Protein AF-A0A8S2W097-F1 (afdb_monomer_lite)

Radius of gyration: 16.29 Å; chains: 1; bounding box: 39×20×47 Å

Secondary structure (DSSP, 8-state):
--GGGS-SEETTT--SS--S-SS---EE---------SSTTT--EEEEEEEEE--SBPTTT-SBS-SBPEEEEEEEE-

Foldseek 3Di:
DDPQAQFQAWQVQFPQDDDPDPVDTDTDPPDDDDDDDPDPVQKDKDWDDKDWDQSDADPPPRHTPDSGTDIDTDIDID

Sequence (78 aa):
KRRECAYTWDMNRNTNVYYPSDTFRPRARFDRLYFRSSNQDTVKFKPVYFELEGLEKLPSIKRYCSDHWAIQAYFDIL

Structure (mmCIF, N/CA/C/O backbone):
data_AF-A0A8S2W097-F1
#
_entry.id   AF-A0A8S2W097-F1
#
loop_
_atom_site.group_PDB
_atom_site.id
_atom_site.type_symbol
_atom_site.label_atom_id
_atom_site.label_alt_id
_atom_site.label_comp_id
_atom_site.label_asym_id
_atom_site.label_entity_id
_atom_site.label_seq_id
_atom_site.pdbx_PDB_ins_code
_atom_site.Cartn_x
_atom_site.Cartn_y
_atom_site.Cartn_z
_atom_site.occupancy
_atom_site.B_iso_or_equiv
_atom_site.auth_seq_id
_atom_site.auth_comp_id
_atom_site.auth_asym_id
_atom_site.auth_atom_id
_atom_site.pdbx_PDB_model_num
ATOM 1 N N . LYS A 1 1 ? 2.311 -5.713 12.912 1.00 65.69 1 LYS A N 1
ATOM 2 C CA . LYS A 1 1 ? 2.174 -4.730 11.803 1.00 65.69 1 LYS A CA 1
ATOM 3 C C . LYS A 1 1 ? 2.532 -5.438 10.499 1.00 65.69 1 LYS A C 1
ATOM 5 O O . LYS A 1 1 ? 3.574 -6.080 10.487 1.00 65.69 1 LYS A O 1
ATOM 10 N N . ARG A 1 2 ? 1.695 -5.340 9.459 1.00 79.31 2 ARG A N 1
ATOM 11 C CA . ARG A 1 2 ? 1.922 -5.948 8.135 1.00 79.31 2 ARG A CA 1
ATOM 12 C C . ARG A 1 2 ? 2.953 -5.127 7.353 1.00 79.31 2 ARG A C 1
ATOM 14 O O . ARG A 1 2 ? 2.694 -3.967 7.040 1.00 79.31 2 ARG A O 1
ATOM 21 N N . ARG A 1 3 ? 4.153 -5.673 7.127 1.00 87.81 3 ARG A N 1
ATOM 22 C CA . ARG A 1 3 ? 5.250 -4.975 6.418 1.00 87.81 3 ARG A CA 1
ATOM 23 C C . ARG A 1 3 ? 4.975 -4.885 4.919 1.00 87.81 3 ARG A C 1
ATOM 25 O O . ARG A 1 3 ? 5.371 -3.918 4.278 1.00 87.81 3 ARG A O 1
ATOM 32 N N . GLU A 1 4 ? 4.253 -5.863 4.394 1.00 90.00 4 GLU A N 1
ATOM 33 C CA . GLU A 1 4 ? 3.797 -5.967 3.013 1.00 90.00 4 GLU A CA 1
ATOM 34 C C . GLU A 1 4 ? 2.897 -4.797 2.580 1.00 90.00 4 GLU A C 1
ATOM 36 O O . GLU A 1 4 ? 2.824 -4.497 1.390 1.00 90.00 4 GLU A O 1
ATOM 41 N N . CYS A 1 5 ? 2.297 -4.081 3.541 1.00 94.62 5 CYS A N 1
ATOM 42 C CA . CYS A 1 5 ? 1.441 -2.917 3.302 1.00 94.62 5 CYS A CA 1
ATOM 43 C C . CYS A 1 5 ? 2.104 -1.574 3.655 1.00 94.62 5 CYS A C 1
ATOM 45 O O . CYS A 1 5 ? 1.420 -0.565 3.823 1.00 94.62 5 CYS A O 1
ATOM 47 N N . ALA A 1 6 ? 3.428 -1.542 3.838 1.00 95.06 6 ALA A N 1
ATOM 48 C CA . ALA A 1 6 ? 4.126 -0.336 4.287 1.00 95.06 6 ALA A CA 1
ATOM 49 C C . ALA A 1 6 ? 4.200 0.773 3.223 1.00 95.06 6 ALA A C 1
ATOM 51 O O . ALA A 1 6 ? 4.288 1.945 3.591 1.00 95.06 6 ALA A O 1
ATOM 52 N N . TYR A 1 7 ? 4.169 0.419 1.936 1.00 97.88 7 TYR A N 1
ATOM 53 C CA . TYR A 1 7 ? 4.301 1.352 0.816 1.00 97.88 7 TYR A CA 1
ATOM 54 C C . TYR A 1 7 ? 3.109 1.206 -0.122 1.00 97.88 7 TYR A C 1
ATOM 56 O O . TYR A 1 7 ? 2.896 0.139 -0.690 1.00 97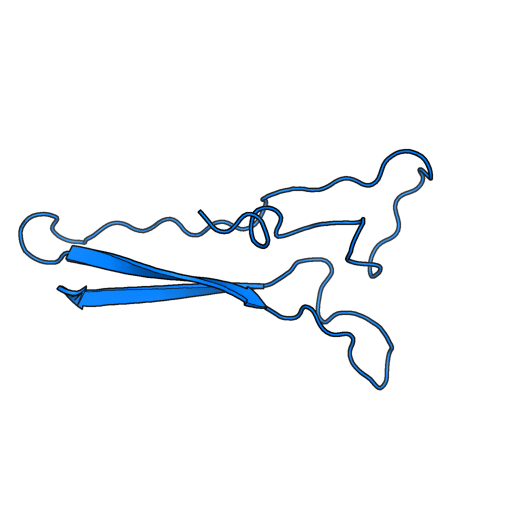.88 7 TYR A O 1
ATOM 64 N N . THR A 1 8 ? 2.344 2.281 -0.271 1.00 98.38 8 THR A N 1
ATOM 65 C CA . THR A 1 8 ? 1.183 2.348 -1.168 1.00 98.38 8 THR A CA 1
ATOM 66 C C . THR A 1 8 ? 1.593 2.827 -2.554 1.00 98.38 8 THR A C 1
ATOM 68 O O . THR A 1 8 ? 0.899 2.569 -3.521 1.00 98.38 8 THR A O 1
ATOM 71 N N . TRP A 1 9 ? 2.768 3.441 -2.672 1.00 98.56 9 TRP A N 1
ATOM 72 C CA . TRP A 1 9 ? 3.396 3.761 -3.943 1.00 98.56 9 TRP A CA 1
ATOM 73 C C . TRP A 1 9 ? 4.817 3.197 -3.938 1.00 98.56 9 TRP A C 1
ATOM 75 O O . TRP A 1 9 ? 5.626 3.529 -3.065 1.00 98.56 9 TRP A O 1
ATOM 85 N N . ASP A 1 10 ? 5.105 2.276 -4.857 1.00 97.62 10 ASP A N 1
ATOM 86 C CA . ASP A 1 10 ? 6.349 1.502 -4.858 1.00 97.62 10 ASP A CA 1
ATOM 87 C C . ASP A 1 10 ? 6.818 1.204 -6.284 1.00 97.62 10 ASP A C 1
ATOM 89 O O . ASP A 1 10 ? 6.327 0.276 -6.928 1.00 97.62 10 ASP A O 1
ATOM 93 N N . MET A 1 11 ? 7.833 1.936 -6.746 1.00 97.06 11 MET A N 1
ATOM 94 C CA . MET A 1 11 ? 8.402 1.766 -8.087 1.00 97.06 11 MET A CA 1
ATOM 95 C C . MET A 1 11 ? 9.281 0.519 -8.258 1.00 97.06 11 MET A C 1
ATOM 97 O O . MET A 1 11 ? 9.777 0.269 -9.353 1.00 97.06 11 MET A O 1
ATOM 101 N N . ASN A 1 12 ? 9.509 -0.269 -7.201 1.00 94.88 12 ASN A N 1
ATOM 102 C CA . ASN A 1 12 ? 10.138 -1.590 -7.328 1.00 94.88 12 ASN A CA 1
ATOM 103 C C . ASN A 1 12 ? 9.118 -2.660 -7.727 1.00 94.88 12 ASN A C 1
ATOM 105 O O . ASN A 1 12 ? 9.496 -3.703 -8.251 1.00 94.88 12 ASN A O 1
ATOM 109 N N . ARG A 1 13 ? 7.830 -2.423 -7.444 1.00 95.75 13 ARG A N 1
ATOM 110 C CA . ARG A 1 13 ? 6.739 -3.380 -7.680 1.00 95.75 13 ARG A CA 1
ATOM 111 C C . ARG A 1 13 ? 5.784 -2.911 -8.769 1.00 95.75 13 ARG A C 1
ATOM 113 O O . ARG A 1 13 ? 5.284 -3.732 -9.529 1.00 95.75 13 ARG A O 1
ATOM 120 N N . ASN A 1 14 ? 5.522 -1.611 -8.841 1.00 97.56 14 ASN A N 1
ATOM 121 C CA . ASN A 1 14 ? 4.641 -1.008 -9.824 1.00 97.56 14 ASN A CA 1
ATOM 122 C C . ASN A 1 14 ? 5.452 -0.463 -11.006 1.00 97.56 14 ASN A C 1
ATOM 124 O O . ASN A 1 14 ? 6.407 0.287 -10.823 1.00 97.56 14 ASN A O 1
ATOM 128 N N . THR A 1 15 ? 5.050 -0.831 -12.222 1.00 96.56 15 THR A N 1
ATOM 129 C CA . THR A 1 15 ? 5.740 -0.465 -13.469 1.00 96.56 15 THR A CA 1
ATOM 130 C C . THR A 1 15 ? 4.941 0.518 -14.328 1.00 96.56 15 THR A C 1
ATOM 132 O O . THR A 1 15 ? 5.220 0.650 -15.518 1.00 96.56 15 THR A O 1
ATOM 135 N N . ASN A 1 16 ? 3.894 1.151 -13.790 1.00 97.69 16 ASN A N 1
ATOM 136 C CA . ASN A 1 16 ? 3.028 2.036 -14.573 1.00 97.69 16 ASN A CA 1
ATOM 137 C C . ASN A 1 16 ? 3.699 3.366 -14.926 1.00 97.69 16 ASN A C 1
ATOM 139 O O . ASN A 1 16 ? 3.447 3.895 -16.012 1.00 97.69 16 ASN A O 1
ATOM 143 N N . VAL A 1 17 ? 4.541 3.879 -14.027 1.00 96.25 17 VAL A N 1
ATOM 144 C CA . VAL A 1 17 ? 5.263 5.145 -14.181 1.00 96.25 17 VAL A CA 1
ATOM 145 C C . VAL A 1 17 ? 6.764 4.895 -14.267 1.00 96.25 17 VAL A C 1
ATOM 147 O O . VAL A 1 17 ? 7.293 3.956 -13.673 1.00 96.25 17 VAL A O 1
ATOM 150 N N . TYR A 1 18 ? 7.448 5.734 -15.040 1.00 94.44 18 TYR A N 1
ATOM 151 C CA . TYR A 1 18 ? 8.890 5.659 -15.239 1.00 94.44 18 TYR A CA 1
ATOM 152 C C . TYR A 1 18 ? 9.611 6.651 -14.327 1.00 94.44 18 TYR A C 1
ATOM 154 O O . TYR A 1 18 ? 9.144 7.771 -14.127 1.00 94.44 18 TYR A O 1
ATOM 162 N N . TYR A 1 19 ? 10.769 6.247 -13.809 1.00 92.62 19 TYR A N 1
ATOM 163 C CA . TYR A 1 19 ? 11.671 7.123 -13.071 1.00 92.62 19 TYR A CA 1
ATOM 164 C C . TYR A 1 19 ? 13.075 7.016 -13.674 1.00 92.62 19 TYR A C 1
ATOM 166 O O . TYR A 1 19 ? 13.574 5.893 -13.809 1.00 92.62 19 TYR A O 1
ATOM 174 N N . PRO A 1 20 ? 13.713 8.143 -14.041 1.00 91.44 20 PRO A N 1
ATOM 175 C CA . PRO A 1 20 ? 14.986 8.168 -14.759 1.00 91.44 20 PRO A CA 1
ATOM 176 C C . PRO A 1 20 ? 16.180 7.893 -13.828 1.00 91.44 20 PRO A C 1
ATOM 178 O O . PRO A 1 20 ? 17.071 8.719 -13.664 1.00 91.44 20 PRO A O 1
ATOM 181 N N . SER A 1 21 ? 16.184 6.736 -13.168 1.00 91.94 21 SER A N 1
ATOM 182 C CA . SER A 1 21 ? 17.305 6.233 -12.373 1.00 91.94 21 SER A CA 1
ATOM 183 C C . SER A 1 21 ? 17.239 4.716 -12.285 1.00 91.94 21 SER A C 1
ATOM 185 O O . SER A 1 21 ? 16.215 4.172 -11.886 1.00 91.94 21 SER A O 1
ATOM 187 N N . ASP A 1 22 ? 18.334 4.032 -12.605 1.00 85.50 22 ASP A N 1
ATOM 188 C CA . ASP A 1 22 ? 18.409 2.569 -12.504 1.00 85.50 22 ASP A CA 1
ATOM 189 C C . ASP A 1 22 ? 18.950 2.078 -11.158 1.00 85.50 22 ASP A C 1
ATOM 191 O O . ASP A 1 22 ? 18.830 0.900 -10.831 1.00 85.50 22 ASP A O 1
ATOM 195 N N . THR A 1 23 ? 19.497 2.983 -10.347 1.00 92.19 23 THR A N 1
ATOM 196 C CA . THR A 1 23 ? 20.060 2.676 -9.024 1.00 92.19 23 THR A CA 1
ATOM 197 C C . THR A 1 23 ? 19.095 2.980 -7.885 1.00 92.19 23 THR A C 1
ATOM 199 O O . THR A 1 23 ? 19.241 2.432 -6.7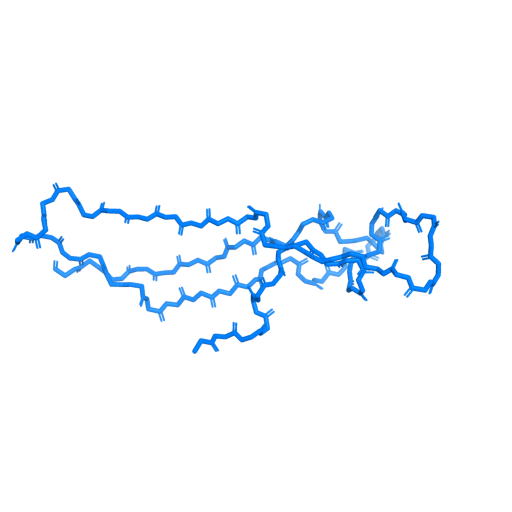93 1.00 92.19 23 THR A O 1
ATOM 202 N N . PHE A 1 24 ? 18.096 3.833 -8.122 1.00 93.69 24 PHE A N 1
ATOM 203 C CA . PHE A 1 24 ? 17.123 4.227 -7.116 1.00 93.69 24 PHE A CA 1
ATOM 204 C C . PHE A 1 24 ? 15.694 4.130 -7.647 1.00 93.69 24 PHE A C 1
ATOM 206 O O . PHE A 1 24 ? 15.307 4.788 -8.612 1.00 93.69 24 PHE A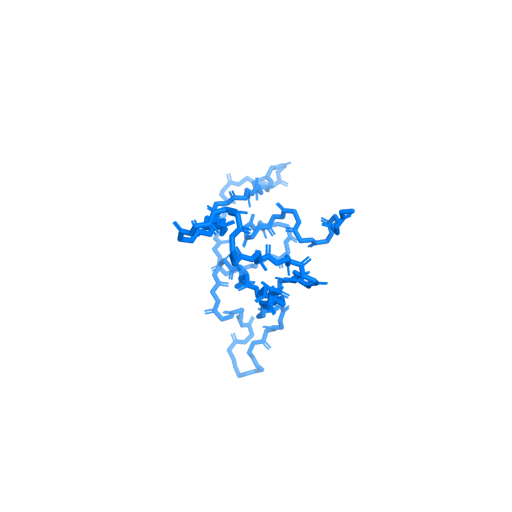 O 1
ATOM 213 N N . ARG A 1 25 ? 14.881 3.328 -6.957 1.00 95.75 25 ARG A N 1
ATOM 214 C CA . ARG A 1 25 ? 13.439 3.220 -7.183 1.00 95.75 25 ARG A CA 1
ATOM 215 C C . ARG A 1 25 ? 12.716 3.698 -5.922 1.00 95.75 25 ARG A C 1
ATOM 217 O O . ARG A 1 25 ? 12.753 2.995 -4.904 1.00 95.75 25 ARG A O 1
ATOM 224 N N . PRO A 1 26 ? 12.099 4.890 -5.949 1.00 96.56 26 PRO A N 1
ATOM 225 C CA . PRO A 1 26 ? 11.476 5.460 -4.766 1.00 96.56 26 PRO A CA 1
ATOM 226 C C . PRO A 1 26 ? 10.260 4.644 -4.310 1.00 96.56 26 PRO A C 1
ATOM 228 O O . PRO A 1 26 ? 9.584 3.969 -5.092 1.00 96.56 26 PRO A O 1
ATOM 231 N N . ARG A 1 27 ? 10.001 4.712 -3.003 1.00 97.56 27 ARG A N 1
ATOM 232 C CA . ARG A 1 27 ? 8.850 4.095 -2.339 1.00 97.56 27 ARG A CA 1
ATOM 233 C C . ARG A 1 27 ? 8.332 5.025 -1.264 1.00 97.56 27 ARG A C 1
ATOM 235 O O . ARG A 1 27 ? 9.125 5.612 -0.527 1.00 97.56 27 ARG A O 1
ATOM 242 N N . ALA A 1 28 ? 7.019 5.125 -1.139 1.00 98.00 28 ALA A N 1
ATOM 243 C CA . ALA A 1 28 ? 6.392 6.030 -0.196 1.00 98.00 28 ALA A CA 1
ATOM 244 C C . ALA A 1 28 ? 5.094 5.457 0.378 1.00 98.00 28 ALA A C 1
ATOM 246 O O . ALA A 1 28 ? 4.421 4.614 -0.217 1.00 98.00 28 ALA A O 1
ATOM 247 N N . ARG A 1 29 ? 4.738 5.960 1.562 1.00 98.19 29 ARG A N 1
ATOM 248 C CA . ARG A 1 29 ? 3.419 5.775 2.174 1.00 98.19 29 ARG A CA 1
ATOM 249 C C . ARG A 1 29 ? 2.626 7.069 2.030 1.00 98.19 29 ARG A C 1
ATOM 251 O O . ARG A 1 29 ? 2.467 7.805 3.014 1.00 98.19 29 ARG A O 1
ATOM 258 N N . PHE A 1 30 ? 2.261 7.377 0.786 1.00 98.44 30 PHE A N 1
ATOM 259 C CA . PHE A 1 30 ? 1.473 8.561 0.446 1.00 98.44 30 PHE A CA 1
ATOM 260 C C . PHE A 1 30 ? 0.031 8.401 0.921 1.00 98.44 30 PHE A C 1
ATOM 262 O O . PHE A 1 30 ? -0.482 9.278 1.611 1.00 98.44 30 PHE A O 1
ATOM 269 N N . ASP A 1 31 ? -0.565 7.240 0.668 1.00 98.50 31 ASP A N 1
ATOM 270 C CA . ASP A 1 31 ? -1.952 6.944 1.013 1.00 98.50 31 ASP A CA 1
ATOM 271 C C . ASP A 1 31 ? -2.044 6.472 2.466 1.00 98.50 31 ASP A C 1
ATOM 273 O O . ASP A 1 31 ? -1.297 5.600 2.932 1.00 98.50 31 ASP A O 1
ATOM 277 N N . ARG A 1 32 ? -2.929 7.110 3.234 1.00 97.19 32 ARG A N 1
ATOM 278 C CA . ARG A 1 32 ? -3.083 6.879 4.673 1.00 97.19 32 ARG A CA 1
ATOM 279 C C . ARG A 1 32 ? -4.536 7.057 5.068 1.00 97.19 32 ARG A C 1
ATOM 281 O O . ARG A 1 32 ? -5.188 7.993 4.622 1.00 97.19 32 ARG A O 1
ATOM 288 N N . LEU A 1 33 ? -4.994 6.206 5.978 1.00 95.25 33 LEU A N 1
ATOM 289 C CA . LEU A 1 33 ? -6.299 6.328 6.607 1.00 95.25 33 LEU A CA 1
ATOM 290 C C . LEU A 1 33 ? -6.108 6.675 8.083 1.00 95.25 33 LEU A C 1
ATOM 292 O O . LEU A 1 33 ? -5.443 5.945 8.820 1.00 95.25 33 LEU A O 1
ATOM 296 N N . TYR A 1 34 ? -6.690 7.793 8.499 1.00 94.06 34 TYR A N 1
ATOM 297 C CA . TYR A 1 34 ? -6.774 8.214 9.893 1.00 94.06 34 TYR A CA 1
ATOM 298 C C . TYR A 1 34 ? -8.247 8.225 10.287 1.00 94.06 34 TYR A C 1
ATOM 300 O O . TYR A 1 34 ? -9.092 8.646 9.502 1.00 94.06 34 TYR A O 1
ATOM 308 N N . PHE A 1 35 ? -8.558 7.765 11.492 1.00 91.12 35 PHE A N 1
ATOM 309 C CA . PHE A 1 35 ? -9.927 7.701 11.989 1.00 91.12 35 PHE A CA 1
ATOM 310 C C . PHE A 1 35 ? -9.981 8.190 13.433 1.00 91.12 35 PHE A C 1
ATOM 312 O O . PHE A 1 35 ? -8.992 8.133 14.168 1.00 91.12 35 PHE A O 1
ATOM 319 N N . ARG A 1 36 ? -11.152 8.686 13.831 1.00 89.56 36 ARG A N 1
ATOM 320 C CA . ARG A 1 36 ? -11.457 9.117 15.193 1.00 89.56 36 ARG A CA 1
ATOM 321 C C . ARG A 1 36 ? -12.899 8.739 15.500 1.00 89.56 36 ARG A C 1
ATOM 323 O O . ARG A 1 36 ? -13.778 9.030 14.695 1.00 89.56 36 ARG A O 1
ATOM 330 N N . SER A 1 37 ? -13.144 8.147 16.665 1.00 87.81 37 SER A N 1
ATOM 331 C CA . SER A 1 37 ? -14.508 7.988 17.174 1.00 87.81 37 SER A CA 1
ATOM 332 C C . SER A 1 37 ? -15.190 9.347 17.358 1.00 87.81 37 SER A C 1
ATOM 334 O O . SER A 1 37 ? -14.539 10.337 17.714 1.00 87.81 37 SER A O 1
ATOM 336 N N . SER A 1 38 ? -16.505 9.396 17.135 1.00 84.56 38 SER A N 1
ATOM 337 C CA . SER A 1 38 ? -17.320 10.588 17.402 1.00 84.56 38 SER A CA 1
ATOM 338 C C . SER A 1 38 ? -17.331 10.924 18.895 1.00 84.56 38 SER A C 1
ATOM 340 O O . SER A 1 38 ? -17.106 12.074 19.263 1.00 84.56 38 SER A O 1
ATOM 342 N N . ASN A 1 39 ? -17.497 9.901 19.737 1.00 84.06 39 ASN A N 1
ATOM 343 C CA . ASN A 1 39 ? -17.351 9.945 21.186 1.00 84.06 39 ASN A CA 1
ATOM 344 C C . ASN A 1 39 ? -16.473 8.760 21.630 1.00 84.06 39 ASN A C 1
ATOM 346 O O . ASN A 1 39 ? -16.807 7.608 21.363 1.00 84.06 39 ASN A O 1
ATOM 350 N N . GLN A 1 40 ? -15.330 9.048 22.261 1.00 77.19 40 GLN A N 1
ATOM 351 C CA . GLN A 1 40 ? -14.341 8.031 22.649 1.00 77.19 40 GLN A CA 1
ATOM 352 C C . GLN A 1 40 ? -14.807 7.141 23.811 1.00 77.19 40 GLN A C 1
ATOM 354 O O . GLN A 1 40 ? -14.281 6.037 23.979 1.00 77.19 40 GLN A O 1
ATOM 359 N N . ASP A 1 41 ? -15.810 7.593 24.564 1.00 79.75 41 ASP A N 1
ATOM 360 C CA . ASP A 1 41 ? -16.333 6.887 25.729 1.00 79.75 41 ASP A CA 1
ATOM 361 C C . ASP A 1 41 ? -17.430 5.885 25.351 1.00 79.75 41 ASP A C 1
ATOM 363 O O . ASP A 1 41 ? -17.592 4.877 26.038 1.00 79.75 41 ASP A O 1
ATOM 367 N N . THR A 1 42 ? -18.157 6.125 24.249 1.00 77.75 42 THR A N 1
ATOM 368 C CA . THR A 1 42 ? -19.365 5.355 23.899 1.00 77.75 42 THR A CA 1
ATOM 369 C C . THR A 1 42 ? -19.293 4.558 22.602 1.00 77.75 42 THR A C 1
ATOM 371 O O . THR A 1 42 ? -20.011 3.573 22.493 1.00 77.75 42 THR A O 1
ATOM 374 N N . VAL A 1 43 ? -18.465 4.946 21.624 1.00 78.56 43 VAL A N 1
ATOM 375 C CA . VAL A 1 43 ? -18.327 4.214 20.352 1.00 78.56 43 VAL A CA 1
ATOM 376 C C . VAL A 1 43 ? -16.853 3.999 20.063 1.00 78.56 43 VAL A C 1
ATOM 378 O O . VAL A 1 43 ? -16.104 4.959 19.851 1.00 78.56 43 VAL A O 1
ATOM 381 N N . LYS A 1 44 ? -16.403 2.743 20.017 1.00 85.88 44 LYS A N 1
ATOM 382 C CA . LYS A 1 44 ? -14.992 2.434 19.745 1.00 85.88 44 LYS A CA 1
ATOM 383 C C . LYS A 1 44 ? -14.854 1.773 18.382 1.00 85.88 44 LYS A C 1
ATOM 385 O O . LYS A 1 44 ? -15.323 0.665 18.167 1.00 85.88 44 LYS A O 1
ATOM 390 N N . PHE A 1 45 ? -14.145 2.440 17.473 1.00 90.00 45 PHE A N 1
ATOM 391 C CA . PHE A 1 45 ? -13.708 1.818 16.227 1.00 90.00 45 PHE A CA 1
ATOM 392 C C . PHE A 1 45 ? -12.420 1.042 16.472 1.00 90.00 45 PHE A C 1
ATOM 394 O O . PHE A 1 45 ? -11.399 1.622 16.856 1.00 90.00 45 PHE A O 1
ATOM 401 N N . LYS A 1 46 ? -12.447 -0.264 16.223 1.00 90.75 46 LYS A N 1
ATOM 402 C CA . LYS A 1 46 ? -11.265 -1.119 16.327 1.00 90.75 46 LYS A CA 1
ATOM 403 C C . LYS A 1 46 ? -10.837 -1.568 14.930 1.00 90.75 46 LYS A C 1
ATOM 405 O O . LYS A 1 46 ? -11.578 -2.320 14.307 1.00 90.75 46 LYS A O 1
ATOM 410 N N . PRO A 1 47 ? -9.654 -1.170 14.427 1.00 92.44 47 PRO A N 1
ATOM 411 C CA . PRO A 1 47 ? -9.140 -1.712 13.177 1.00 92.44 47 PRO A CA 1
ATOM 412 C C . PRO A 1 47 ? -8.824 -3.197 13.367 1.00 92.44 47 PRO A C 1
ATOM 414 O O . PRO A 1 47 ? -8.038 -3.560 14.246 1.00 92.44 47 PRO A O 1
ATOM 417 N N . VAL A 1 48 ? -9.422 -4.047 12.541 1.00 95.00 48 VAL A N 1
ATOM 418 C CA . VAL A 1 48 ? -9.230 -5.506 12.594 1.00 95.00 48 VAL A CA 1
ATOM 419 C C . VAL A 1 48 ? -8.490 -6.045 11.381 1.00 95.00 48 VAL A C 1
ATOM 421 O O . VAL A 1 48 ? -7.851 -7.091 11.470 1.00 95.00 48 VAL A O 1
ATOM 424 N N . TYR A 1 49 ? -8.499 -5.304 10.273 1.00 94.44 49 TYR A N 1
ATOM 425 C CA . TYR A 1 49 ? -7.831 -5.709 9.048 1.00 94.44 49 TYR A CA 1
ATOM 426 C C . TYR A 1 49 ? -7.296 -4.508 8.268 1.00 94.44 49 TYR A C 1
ATOM 428 O O . TYR A 1 49 ? -7.885 -3.428 8.289 1.00 94.44 49 TYR A O 1
ATOM 436 N N . PHE A 1 50 ? -6.166 -4.707 7.591 1.00 95.38 50 PHE A N 1
ATOM 437 C CA . PHE A 1 50 ? -5.551 -3.736 6.690 1.00 95.38 50 PHE A CA 1
ATOM 438 C C . PHE A 1 50 ? -4.765 -4.484 5.608 1.00 95.38 50 PHE A C 1
ATOM 440 O O . PHE A 1 50 ? -3.949 -5.351 5.944 1.00 95.38 50 PHE A O 1
ATOM 447 N N . GLU A 1 51 ? -4.974 -4.143 4.340 1.00 96.44 51 GLU A N 1
ATOM 448 C CA . GLU A 1 51 ? -4.201 -4.668 3.215 1.00 96.44 51 GLU A CA 1
ATOM 449 C C . GLU A 1 51 ? -4.016 -3.660 2.076 1.00 96.44 51 GLU A C 1
ATOM 451 O O . GLU A 1 51 ? -4.541 -2.543 2.119 1.00 96.44 51 GLU A O 1
ATOM 456 N N . LEU A 1 52 ? -3.221 -4.069 1.084 1.00 97.88 52 LEU A N 1
ATOM 457 C CA . LEU A 1 52 ? -3.101 -3.375 -0.191 1.00 97.88 52 LEU A CA 1
ATOM 458 C C . LEU A 1 52 ? -3.825 -4.165 -1.273 1.00 97.88 52 LEU A C 1
ATOM 460 O O . LEU A 1 52 ? -3.631 -5.373 -1.368 1.00 97.88 52 LEU A O 1
ATOM 464 N N . GLU A 1 53 ? -4.556 -3.456 -2.120 1.00 97.81 53 GLU A N 1
ATOM 465 C CA . GLU A 1 53 ? -5.340 -4.012 -3.219 1.00 97.81 53 GLU A CA 1
ATOM 466 C C . GLU A 1 53 ? -4.873 -3.507 -4.585 1.00 97.81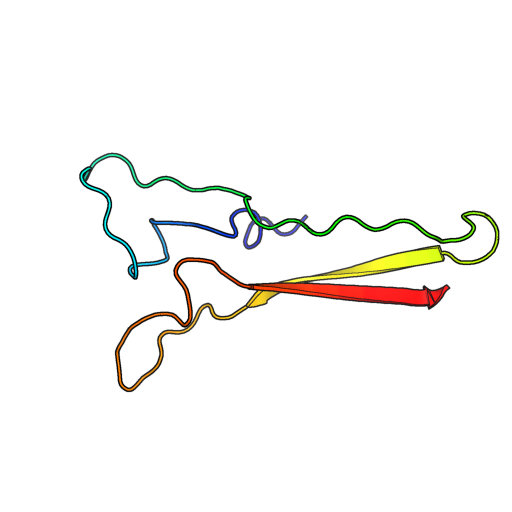 53 GLU A C 1
ATOM 468 O O . GLU A 1 53 ? -4.134 -2.521 -4.702 1.00 97.81 53 GLU A O 1
ATOM 473 N N . GLY A 1 54 ? -5.320 -4.192 -5.641 1.00 97.50 54 GLY A N 1
ATOM 474 C CA . GLY A 1 54 ? -4.957 -3.855 -7.022 1.00 97.50 54 GLY A CA 1
ATOM 475 C C . GLY A 1 54 ? -3.522 -4.244 -7.388 1.00 97.50 54 GLY A C 1
ATOM 476 O O . GLY A 1 54 ? -2.926 -3.639 -8.277 1.00 97.50 54 GLY A O 1
ATOM 477 N N . LEU A 1 55 ? -2.966 -5.251 -6.704 1.00 97.62 55 LEU A N 1
ATOM 478 C CA . LEU A 1 55 ? -1.599 -5.755 -6.893 1.00 97.62 55 LEU A CA 1
ATOM 479 C C . LEU A 1 55 ? -1.410 -6.571 -8.182 1.00 97.62 55 LEU A C 1
ATOM 481 O O . LEU A 1 55 ? -0.286 -6.958 -8.504 1.00 97.62 55 LEU A O 1
ATOM 485 N N . GLU A 1 56 ? -2.489 -6.849 -8.911 1.00 97.94 56 GLU A N 1
ATOM 486 C CA . GLU A 1 56 ? -2.474 -7.615 -10.152 1.00 97.94 56 GLU A CA 1
ATOM 487 C C . GLU A 1 56 ? -2.480 -6.702 -11.381 1.00 97.94 56 GLU A C 1
ATOM 489 O O . GLU A 1 56 ? -3.066 -5.618 -11.398 1.00 97.94 56 GLU A O 1
ATOM 494 N N . LYS A 1 57 ? -1.818 -7.156 -12.448 1.00 98.19 57 LYS A N 1
ATOM 495 C CA . LYS A 1 57 ? -1.869 -6.472 -13.741 1.00 98.19 57 LYS A CA 1
ATOM 496 C C . LYS A 1 57 ? -3.159 -6.833 -14.461 1.00 98.19 57 LYS A C 1
ATOM 498 O O . LYS A 1 57 ? -3.501 -8.006 -14.581 1.00 98.19 57 LYS A O 1
ATOM 503 N N . LEU A 1 58 ? -3.794 -5.833 -15.059 1.00 97.69 58 LEU A N 1
ATOM 504 C CA . LEU A 1 58 ? -4.927 -6.017 -15.952 1.00 97.69 58 LEU A CA 1
ATOM 505 C C . LEU A 1 58 ? -4.501 -6.875 -17.161 1.00 97.69 58 LEU A C 1
ATOM 507 O O . LEU A 1 58 ? -3.567 -6.491 -17.878 1.00 97.69 58 LEU A O 1
ATOM 511 N N . PRO A 1 59 ? -5.154 -8.026 -17.423 1.00 96.50 59 PRO A N 1
ATOM 512 C CA . PRO A 1 59 ? -4.676 -8.993 -18.412 1.00 96.50 59 PRO A CA 1
ATOM 513 C C . PRO A 1 59 ? -4.563 -8.457 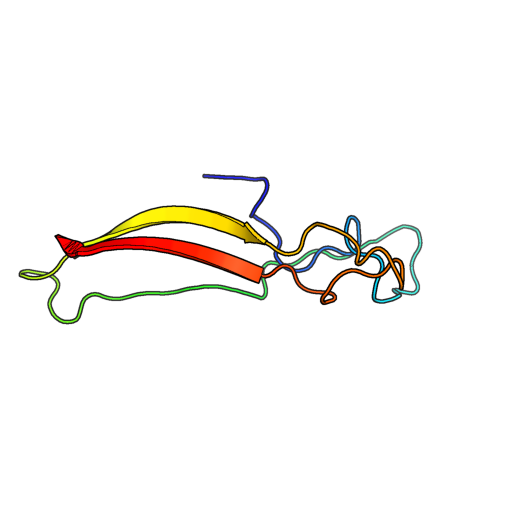-19.840 1.00 96.50 59 PRO A C 1
ATOM 515 O O . PRO A 1 59 ? -3.657 -8.883 -20.561 1.00 96.50 59 PRO A O 1
ATOM 518 N N . SER A 1 60 ? -5.448 -7.539 -20.236 1.00 97.12 60 SER A N 1
ATOM 519 C CA . SER A 1 60 ? -5.526 -6.981 -21.592 1.00 97.12 60 SER A CA 1
ATOM 520 C C . SER A 1 60 ? -4.442 -5.944 -21.880 1.00 97.12 60 SER A C 1
ATOM 522 O O . SER A 1 60 ? -3.890 -5.931 -22.975 1.00 97.12 60 SER A O 1
ATOM 524 N N . ILE A 1 61 ? -4.106 -5.103 -20.898 1.00 96.94 61 ILE A N 1
ATOM 525 C CA . ILE A 1 61 ? -3.180 -3.972 -21.081 1.00 96.94 61 ILE A CA 1
ATOM 526 C C . ILE A 1 61 ? -1.836 -4.151 -20.365 1.00 96.94 61 ILE A C 1
ATOM 528 O O . ILE A 1 61 ? -0.949 -3.314 -20.507 1.00 96.94 61 ILE A O 1
ATOM 532 N N . LYS A 1 62 ? -1.675 -5.229 -19.583 1.00 96.44 62 LYS A N 1
ATOM 533 C CA . LYS A 1 62 ? -0.459 -5.577 -18.819 1.00 96.44 62 LYS A CA 1
ATOM 534 C C . LYS A 1 62 ? 0.050 -4.453 -17.900 1.00 96.44 62 LYS A C 1
ATOM 536 O O . LYS A 1 62 ? 1.238 -4.399 -17.574 1.00 96.44 62 LYS A O 1
ATOM 541 N N . ARG A 1 63 ? -0.856 -3.584 -17.449 1.00 97.81 63 ARG A N 1
ATOM 542 C CA . ARG A 1 63 ? -0.613 -2.498 -16.491 1.00 97.81 63 ARG A CA 1
ATOM 543 C C . ARG A 1 63 ? -1.394 -2.738 -15.209 1.00 97.81 63 ARG A C 1
ATOM 545 O O . ARG A 1 63 ? -2.410 -3.426 -15.231 1.00 97.81 63 ARG A O 1
ATOM 552 N N . TYR A 1 64 ? -0.916 -2.178 -14.109 1.00 98.44 64 TYR A N 1
ATOM 553 C CA . TYR A 1 64 ? -1.682 -2.127 -12.864 1.00 98.44 64 TYR A CA 1
ATOM 554 C C . TYR A 1 64 ? -2.833 -1.125 -12.998 1.00 98.44 64 TYR A C 1
ATOM 556 O O . TYR A 1 64 ? -2.778 -0.244 -13.860 1.00 98.44 64 TYR A O 1
ATOM 564 N N . CYS A 1 65 ? -3.852 -1.225 -12.145 1.00 97.50 65 CYS A N 1
ATOM 565 C CA . CYS A 1 65 ? -4.998 -0.306 -12.170 1.00 97.50 65 CYS A CA 1
ATOM 566 C C . CYS A 1 65 ? -4.606 1.163 -11.921 1.00 97.50 65 CYS A C 1
ATOM 568 O O . CYS A 1 65 ? -5.252 2.070 -12.434 1.00 97.50 65 CYS A O 1
ATOM 570 N N . SER A 1 66 ? -3.540 1.395 -11.155 1.00 98.38 66 SER A N 1
ATOM 571 C CA . SER A 1 66 ? -2.956 2.705 -10.852 1.00 98.38 66 SER A CA 1
ATOM 572 C C . SER A 1 66 ? -1.454 2.530 -10.590 1.00 98.38 66 SER A C 1
ATOM 574 O O . SER A 1 66 ? -0.970 1.402 -10.478 1.00 98.38 66 SER A O 1
ATOM 576 N N . ASP A 1 67 ? -0.685 3.615 -10.553 1.00 98.12 67 ASP A N 1
ATOM 577 C CA . ASP A 1 67 ? 0.680 3.618 -10.012 1.00 98.12 67 ASP A CA 1
ATOM 578 C C . ASP A 1 67 ? 0.711 3.568 -8.470 1.00 98.12 67 ASP A C 1
ATOM 580 O O . ASP A 1 67 ? 1.747 3.249 -7.883 1.00 98.12 67 ASP A O 1
ATOM 584 N N . HIS A 1 68 ? -0.439 3.784 -7.826 1.00 98.69 68 HIS A N 1
ATOM 585 C CA . HIS A 1 68 ? -0.689 3.526 -6.410 1.00 98.69 68 HIS A CA 1
ATOM 586 C C . HIS A 1 68 ? -1.402 2.177 -6.188 1.00 98.69 68 HIS A C 1
ATOM 588 O O . HIS A 1 68 ? -2.207 1.726 -7.003 1.00 98.69 68 HIS A O 1
ATOM 594 N N . TRP A 1 69 ? -1.143 1.555 -5.040 1.00 98.62 69 TRP A N 1
ATOM 595 C CA . TRP A 1 69 ? -1.922 0.454 -4.478 1.00 98.62 69 TRP A CA 1
ATOM 596 C C . TRP A 1 69 ? -3.049 1.010 -3.616 1.00 98.62 69 TRP A C 1
ATOM 598 O O . TRP A 1 69 ? -2.826 1.899 -2.789 1.00 98.62 69 TRP A O 1
ATOM 608 N N . ALA A 1 70 ? -4.251 0.461 -3.771 1.00 98.38 70 ALA A N 1
ATOM 609 C CA . ALA A 1 70 ? -5.384 0.857 -2.947 1.00 98.38 70 ALA A CA 1
ATOM 610 C C . ALA A 1 70 ? -5.187 0.369 -1.506 1.00 98.38 70 ALA A C 1
ATOM 612 O O . ALA A 1 70 ? -4.615 -0.695 -1.280 1.00 98.38 70 ALA A O 1
ATOM 613 N N . ILE A 1 71 ? -5.668 1.139 -0.530 1.00 97.69 71 ILE A N 1
ATOM 614 C CA . ILE A 1 71 ? -5.726 0.706 0.869 1.00 97.69 71 ILE A CA 1
ATOM 615 C C . ILE A 1 71 ? -7.120 0.162 1.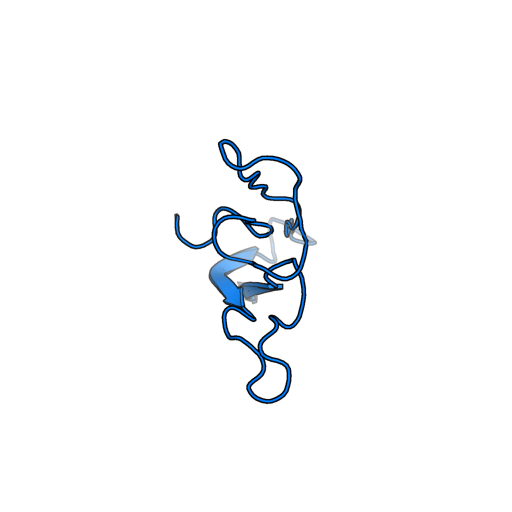167 1.00 97.69 71 ILE A C 1
ATOM 617 O O . ILE A 1 71 ? -8.118 0.823 0.884 1.00 97.69 71 ILE A O 1
ATOM 621 N N . GLN A 1 72 ? -7.191 -1.014 1.781 1.00 97.06 72 GLN A N 1
ATOM 622 C CA . GLN A 1 72 ? -8.440 -1.590 2.267 1.00 97.06 72 GLN A CA 1
ATOM 623 C C . GLN A 1 72 ? -8.309 -1.883 3.756 1.00 97.06 72 GLN A C 1
ATOM 625 O O . GLN A 1 72 ? -7.332 -2.484 4.203 1.00 97.06 72 GLN A O 1
ATOM 630 N N . ALA A 1 73 ? -9.274 -1.408 4.539 1.00 95.44 73 ALA A N 1
ATOM 631 C CA . ALA A 1 73 ? -9.256 -1.512 5.989 1.00 95.44 73 ALA A CA 1
ATOM 632 C C . ALA A 1 73 ? -10.649 -1.843 6.520 1.00 95.44 73 ALA A C 1
ATOM 634 O O . ALA A 1 73 ? -11.641 -1.293 6.047 1.00 95.44 73 ALA A O 1
ATOM 635 N N . TYR A 1 74 ? -10.702 -2.712 7.526 1.00 95.62 74 TYR A N 1
ATOM 636 C CA . TYR A 1 74 ? -11.941 -3.105 8.192 1.00 95.62 74 TYR A CA 1
ATOM 637 C C . TYR A 1 74 ? -11.878 -2.693 9.652 1.00 95.62 74 TYR A C 1
ATOM 639 O O . TYR A 1 74 ? -10.833 -2.813 10.306 1.00 95.62 74 TYR A O 1
ATOM 647 N N . PHE A 1 75 ? -13.019 -2.238 10.152 1.00 94.38 75 PHE A N 1
ATOM 648 C CA . PHE A 1 75 ? -13.188 -1.778 11.516 1.00 94.38 75 PHE A CA 1
ATOM 649 C C . PHE A 1 75 ? -14.400 -2.463 12.126 1.00 94.38 75 PHE A C 1
ATOM 651 O O . PHE A 1 75 ? -15.472 -2.451 11.524 1.00 94.38 75 PHE A O 1
ATOM 658 N N . ASP A 1 76 ? -14.234 -2.981 13.334 1.00 93.75 76 ASP A N 1
ATOM 659 C CA . ASP A 1 76 ? -15.372 -3.320 14.177 1.00 93.75 76 ASP A CA 1
ATOM 660 C C . ASP A 1 76 ? -15.878 -2.044 14.852 1.00 93.75 76 ASP A C 1
ATOM 662 O O . ASP A 1 76 ? -15.083 -1.188 15.267 1.00 93.75 76 ASP A O 1
ATOM 666 N N . ILE A 1 77 ? -17.199 -1.940 14.978 1.00 90.69 77 ILE A N 1
ATOM 667 C CA . ILE A 1 77 ? -17.867 -0.930 15.797 1.00 90.69 77 ILE A CA 1
ATOM 668 C C . ILE A 1 77 ? -18.239 -1.612 17.110 1.00 90.69 77 ILE A C 1
ATOM 670 O O . ILE A 1 77 ? -19.011 -2.570 17.104 1.00 90.69 77 ILE A O 1
ATOM 674 N N . LEU A 1 78 ? -17.643 -1.141 18.204 1.00 83.81 78 LEU A N 1
ATOM 675 C CA . LEU A 1 78 ? -17.841 -1.653 19.560 1.00 83.81 78 LEU A CA 1
ATOM 676 C C . LEU A 1 78 ? -18.676 -0.687 20.396 1.00 83.81 78 LEU A C 1
ATOM 678 O O . LEU A 1 78 ? -18.446 0.544 20.257 1.00 83.81 78 LEU A O 1
#

InterPro domains:
  IPR036691 Endonuclease/exonuclease/phosphatase superfamily [G3DSA:3.60.10.10] (1-78)
  IPR036691 Endonuclease/exonuclease/phosphatase superfamily [SSF56219] (8-77)

pLDDT: mean 93.44, std 6.34, range [65.69, 98.69]

Organism: NCBI:txid392030